Protein AF-A0AAW1LZS2-F1 (afdb_monomer_lite)

InterPro domains:
  IPR007889 DNA binding HTH domain, Psq-type [PF04218] (3-51)
  IPR007889 DNA binding HTH domain, Psq-type [PS50960] (1-51)
  IPR009057 Homedomain-like superfamily [SSF46689] (3-59)
  IPR050863 Centromere and Transposable Element-Derived Protein [PTHR19303] (5-91)

Foldseek 3Di:
DDDQDDDQDFLVLLLVLLVCVVVPNDLVNSCVVRVHDSVVSVVSNVCVVLSVVCVVVDPPRPPHRDSDDDPCVPVVVVVVVVVVVVVVVVVVVVVVVPDD

pLDDT: mean 81.82, std 14.64, range [39.5, 96.38]

Sequence (100 aa):
MSKRKHTTLNLQQKREIIRSVDSGESVRSVAVKYSIGKSTVSDICKNKANIMDYVAEDHNLDKRKTLRLSAYPAMEKALYTWFVQERAKSFVHLVCSGKG

Radius of gyration: 20.37 Å; chains: 1; bounding box: 60×30×41 Å

Organism: Popillia japonica (NCBI:txid7064)

Structure (mmCIF, N/CA/C/O backbone):
data_AF-A0AAW1LZS2-F1
#
_entry.id   AF-A0AAW1LZS2-F1
#
loop_
_atom_site.group_PDB
_atom_site.id
_atom_site.type_symbol
_atom_site.label_atom_id
_atom_site.label_alt_id
_atom_site.label_comp_id
_atom_site.label_asym_id
_atom_site.label_entity_id
_atom_site.label_seq_id
_atom_site.pdbx_PDB_ins_code
_atom_site.Cartn_x
_atom_site.Cartn_y
_atom_site.Cartn_z
_atom_site.occupancy
_atom_site.B_iso_or_equiv
_atom_site.auth_seq_id
_atom_site.auth_comp_id
_atom_site.auth_asym_id
_atom_site.auth_atom_id
_atom_site.pdbx_PDB_model_num
ATOM 1 N N . MET A 1 1 ? -13.876 20.051 19.472 1.00 49.12 1 MET A N 1
ATOM 2 C CA . MET A 1 1 ? -13.270 18.850 18.851 1.00 49.12 1 MET A CA 1
ATOM 3 C C . MET A 1 1 ? -11.852 19.194 18.420 1.00 49.12 1 MET A C 1
ATOM 5 O O . MET A 1 1 ? -11.698 20.082 17.595 1.00 49.12 1 MET A O 1
ATOM 9 N N . SER A 1 2 ? -10.826 18.567 19.003 1.00 72.00 2 SER A N 1
ATOM 10 C CA . SER A 1 2 ? -9.432 18.817 18.603 1.00 72.00 2 SER A CA 1
ATOM 11 C C . SER A 1 2 ? -9.167 18.233 17.210 1.00 72.00 2 SER A C 1
ATOM 13 O O . SER A 1 2 ? -9.569 17.102 16.922 1.00 72.00 2 SER A O 1
ATOM 15 N N . LYS A 1 3 ? -8.522 19.007 16.330 1.00 72.75 3 LYS A N 1
ATOM 16 C CA . LYS A 1 3 ? -8.121 18.555 14.992 1.00 72.75 3 LYS A CA 1
ATOM 17 C C . LYS A 1 3 ? -7.111 17.421 15.166 1.00 72.75 3 LYS A C 1
ATOM 19 O O . LYS A 1 3 ? -6.034 17.636 15.717 1.00 72.75 3 LYS A O 1
ATOM 24 N N . ARG A 1 4 ? -7.449 16.204 14.720 1.00 70.25 4 ARG A N 1
ATOM 25 C CA . ARG A 1 4 ? -6.489 15.089 14.754 1.00 70.25 4 ARG A CA 1
ATOM 26 C C . ARG A 1 4 ? -5.250 15.469 13.948 1.00 70.25 4 ARG A C 1
ATOM 28 O O . ARG A 1 4 ? -5.367 16.003 12.844 1.00 70.25 4 ARG A O 1
ATOM 35 N N . LYS A 1 5 ? -4.075 15.172 14.499 1.00 78.56 5 LYS A N 1
ATOM 36 C CA . LYS A 1 5 ? -2.800 15.313 13.795 1.00 78.56 5 LYS A CA 1
ATOM 37 C C . LYS A 1 5 ? -2.842 14.465 12.521 1.00 78.56 5 LYS A C 1
ATOM 39 O O . LYS A 1 5 ? -3.284 13.320 12.553 1.00 78.56 5 LYS A O 1
ATOM 44 N N . HIS A 1 6 ? -2.413 15.039 11.401 1.00 78.62 6 HIS A N 1
ATOM 45 C CA . HIS A 1 6 ? -2.315 14.302 10.147 1.00 78.62 6 HIS A CA 1
ATOM 46 C C . HIS A 1 6 ? -1.126 13.335 10.215 1.00 78.62 6 HIS A C 1
ATOM 48 O O . HIS A 1 6 ? 0.019 13.770 10.349 1.00 78.62 6 HIS A O 1
ATOM 54 N N . THR A 1 7 ? -1.397 12.035 10.103 1.00 81.38 7 THR A N 1
ATOM 55 C CA . THR A 1 7 ? -0.372 10.985 10.050 1.00 81.38 7 THR A CA 1
ATOM 56 C C . THR A 1 7 ? -0.156 10.575 8.601 1.00 81.38 7 THR A C 1
ATOM 58 O O . THR A 1 7 ? -1.062 10.057 7.950 1.00 81.38 7 THR A O 1
ATOM 61 N N . THR A 1 8 ? 1.049 10.796 8.081 1.00 82.69 8 THR A N 1
ATOM 62 C CA . THR A 1 8 ? 1.399 10.380 6.719 1.00 82.69 8 THR A CA 1
ATOM 63 C C . THR A 1 8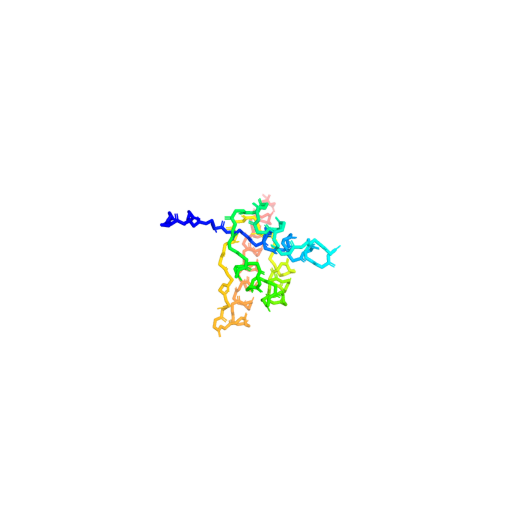 ? 1.918 8.947 6.731 1.00 82.69 8 THR A C 1
ATOM 65 O O . THR A 1 8 ? 3.021 8.702 7.215 1.00 82.69 8 THR A O 1
ATOM 68 N N . LEU A 1 9 ? 1.140 8.018 6.174 1.00 88.50 9 LEU A N 1
ATOM 69 C CA . LEU A 1 9 ? 1.504 6.602 6.075 1.00 88.50 9 LEU A CA 1
ATOM 70 C C . LEU A 1 9 ? 2.340 6.316 4.822 1.00 88.50 9 LEU A C 1
ATOM 72 O O . LEU A 1 9 ? 1.988 6.769 3.726 1.00 88.50 9 LEU A O 1
ATOM 76 N N . ASN A 1 10 ? 3.410 5.534 4.970 1.00 88.88 10 ASN A N 1
ATOM 77 C CA . ASN A 1 10 ? 4.165 4.999 3.833 1.00 88.88 10 ASN A CA 1
ATOM 78 C C . ASN A 1 10 ?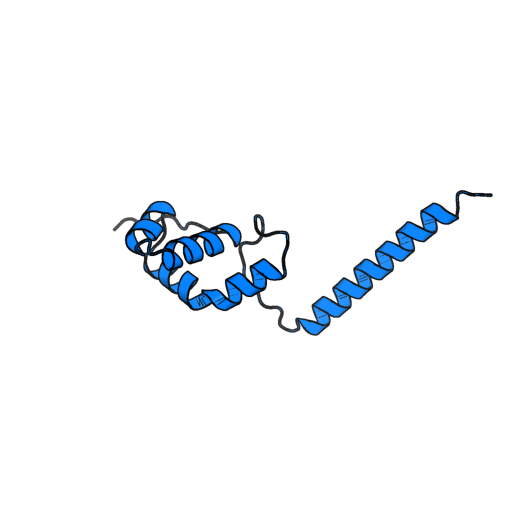 3.480 3.758 3.230 1.00 88.88 10 ASN A C 1
ATOM 80 O O . ASN A 1 10 ? 2.469 3.265 3.743 1.00 88.88 10 ASN A O 1
ATOM 84 N N . LEU A 1 11 ? 4.001 3.278 2.101 1.00 88.31 11 LEU A N 1
ATOM 85 C CA . LEU A 1 11 ? 3.403 2.162 1.374 1.00 88.31 11 LEU A CA 1
ATOM 86 C C . LEU A 1 11 ? 3.451 0.849 2.173 1.00 88.31 11 LEU A C 1
ATOM 88 O O . LEU A 1 11 ? 2.458 0.123 2.219 1.00 88.31 11 LEU A O 1
ATOM 92 N N . GLN A 1 12 ? 4.552 0.597 2.887 1.00 88.50 12 GLN A N 1
ATOM 93 C CA . GLN A 1 12 ? 4.685 -0.557 3.779 1.00 88.50 12 GLN A CA 1
ATOM 94 C C . GLN A 1 12 ? 3.626 -0.575 4.895 1.00 88.50 12 GLN A C 1
ATOM 96 O O . GLN A 1 12 ? 3.010 -1.608 5.146 1.00 88.50 12 GLN A O 1
ATOM 101 N N . GLN A 1 13 ? 3.372 0.561 5.546 1.00 92.00 13 GLN A N 1
ATOM 102 C CA . GLN A 1 13 ? 2.351 0.680 6.590 1.00 92.00 13 GLN A CA 1
ATOM 103 C C . GLN A 1 13 ? 0.945 0.453 6.033 1.00 92.00 13 GLN A C 1
ATOM 105 O O . GLN A 1 13 ? 0.132 -0.204 6.675 1.00 92.00 13 GLN A O 1
ATOM 110 N N . LYS A 1 14 ? 0.657 0.957 4.826 1.00 93.25 14 LYS A N 1
ATOM 111 C CA . LYS A 1 14 ? -0.624 0.714 4.145 1.00 93.25 14 LYS A CA 1
ATOM 112 C C . LYS A 1 14 ? -0.819 -0.772 3.825 1.00 93.25 14 LYS A C 1
ATOM 114 O O . LYS A 1 14 ? -1.907 -1.290 4.055 1.00 93.25 14 LYS A O 1
ATOM 119 N N . ARG A 1 15 ? 0.230 -1.467 3.366 1.00 93.44 15 ARG A N 1
ATOM 120 C CA . ARG A 1 15 ? 0.218 -2.928 3.170 1.00 93.44 15 ARG A CA 1
ATOM 121 C C . ARG A 1 15 ? -0.078 -3.667 4.472 1.00 93.44 15 ARG A C 1
ATOM 123 O O . ARG A 1 15 ? -0.903 -4.574 4.478 1.00 93.44 15 ARG A O 1
ATOM 130 N N . GLU A 1 16 ? 0.576 -3.277 5.562 1.00 94.56 16 GLU A N 1
ATOM 131 C CA . GLU A 1 16 ? 0.373 -3.908 6.869 1.00 94.56 16 GLU A CA 1
ATOM 132 C C . GLU A 1 16 ? -1.055 -3.704 7.385 1.00 94.56 16 GLU A C 1
ATOM 134 O O . GLU A 1 16 ? -1.681 -4.650 7.845 1.00 94.56 16 GLU A O 1
ATOM 139 N N . ILE A 1 17 ? -1.614 -2.501 7.214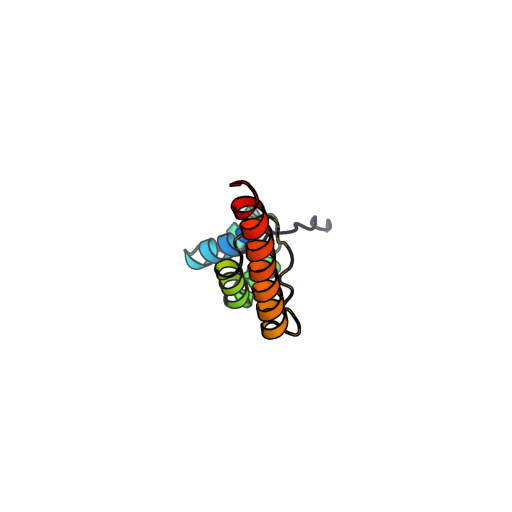 1.00 96.38 17 ILE A N 1
ATOM 140 C CA . ILE A 1 17 ? -3.020 -2.206 7.526 1.00 96.38 17 ILE A CA 1
ATOM 141 C C . ILE A 1 17 ? -3.962 -3.155 6.779 1.00 96.38 17 ILE A C 1
ATOM 143 O O . ILE A 1 17 ? -4.879 -3.699 7.390 1.00 96.38 17 ILE A O 1
ATOM 147 N N . ILE A 1 18 ? -3.731 -3.378 5.481 1.00 95.94 18 ILE A N 1
ATOM 148 C CA . ILE A 1 18 ? -4.544 -4.306 4.683 1.00 95.94 18 ILE A CA 1
ATOM 149 C C . ILE A 1 18 ? -4.434 -5.729 5.242 1.00 95.94 18 ILE A C 1
ATOM 151 O O . ILE A 1 18 ? -5.458 -6.369 5.456 1.00 95.94 18 ILE A O 1
ATOM 155 N N . ARG A 1 19 ? -3.214 -6.204 5.533 1.00 95.94 19 ARG A N 1
ATOM 156 C CA . ARG A 1 19 ? -2.993 -7.550 6.089 1.00 95.94 19 ARG A CA 1
ATOM 157 C C . ARG A 1 19 ? -3.657 -7.741 7.450 1.00 95.94 19 ARG A C 1
ATOM 159 O O . ARG A 1 19 ? -4.255 -8.785 7.669 1.00 95.94 19 ARG A O 1
ATOM 166 N N . SER A 1 20 ? -3.572 -6.744 8.331 1.00 96.25 20 SER A N 1
ATOM 167 C CA . SER A 1 20 ? -4.258 -6.730 9.629 1.00 96.25 20 SER A CA 1
ATOM 168 C C . SER A 1 20 ? -5.774 -6.872 9.467 1.00 96.25 20 SER A C 1
ATOM 170 O O . SER A 1 20 ? -6.406 -7.649 10.171 1.00 96.25 20 SER A O 1
ATOM 172 N N . VAL A 1 21 ? -6.379 -6.131 8.535 1.00 96.12 21 VAL A N 1
ATOM 173 C CA . VAL A 1 21 ? -7.831 -6.211 8.313 1.00 96.12 21 VAL A CA 1
ATOM 174 C C . VAL A 1 21 ? -8.221 -7.554 7.685 1.00 96.12 21 VAL A C 1
ATOM 176 O O . VAL A 1 21 ? -9.189 -8.166 8.128 1.00 96.12 21 VAL A O 1
ATOM 179 N N . ASP A 1 22 ? -7.450 -8.046 6.710 1.00 94.81 22 ASP A N 1
ATOM 180 C CA . ASP A 1 22 ? -7.673 -9.356 6.082 1.00 94.81 22 ASP A CA 1
ATOM 181 C C . ASP A 1 22 ? -7.526 -10.521 7.081 1.00 94.81 22 ASP A C 1
ATOM 183 O O . ASP A 1 22 ? -8.209 -11.533 6.944 1.00 94.81 22 ASP A O 1
ATOM 187 N N . SER A 1 23 ? -6.664 -10.389 8.097 1.00 95.38 23 SER A N 1
ATOM 188 C CA . SER A 1 23 ? -6.501 -11.390 9.161 1.00 95.38 23 SER A CA 1
ATOM 189 C C . SER A 1 23 ? -7.595 -11.340 10.234 1.00 95.38 23 SER A C 1
ATOM 191 O O . SER A 1 23 ? -7.565 -12.129 11.178 1.00 95.38 23 SER A O 1
ATOM 193 N N . GLY A 1 24 ? -8.573 -10.439 10.092 1.00 94.75 24 GLY A N 1
ATOM 194 C CA . GLY A 1 24 ? -9.719 -10.310 10.991 1.00 94.75 24 GLY A CA 1
ATOM 195 C C . GLY A 1 24 ? -9.564 -9.241 12.075 1.00 94.75 24 GLY A C 1
ATOM 196 O O . GLY A 1 24 ? -10.444 -9.114 12.930 1.00 94.75 24 GLY A O 1
ATOM 197 N N . GLU A 1 25 ? -8.493 -8.439 12.066 1.00 95.81 25 GLU A N 1
ATOM 198 C CA . GLU A 1 25 ? -8.365 -7.321 12.999 1.00 95.81 25 GLU A CA 1
ATOM 199 C C . GLU A 1 25 ? -9.425 -6.248 12.697 1.00 95.81 25 GLU A C 1
ATOM 201 O O . GLU A 1 25 ? -9.604 -5.795 11.564 1.00 95.81 25 GLU A O 1
ATOM 206 N N . SER A 1 26 ? -10.144 -5.797 13.729 1.00 95.88 26 SER A N 1
ATOM 207 C CA . SER A 1 26 ? -11.201 -4.804 13.528 1.00 95.88 26 SER A CA 1
ATOM 208 C C . SER A 1 26 ? -10.642 -3.463 13.033 1.00 95.88 26 SER A C 1
ATOM 210 O O . SER A 1 26 ? -9.636 -2.954 13.533 1.00 95.88 26 SER A O 1
ATOM 212 N N . VAL A 1 27 ? -11.384 -2.800 12.138 1.00 95.31 27 VAL A N 1
ATOM 213 C CA . VAL A 1 27 ? -11.069 -1.446 11.636 1.00 95.31 27 VAL A CA 1
ATOM 214 C C . VAL A 1 27 ? -10.828 -0.447 12.775 1.00 95.31 27 VAL A C 1
ATOM 216 O O . VAL A 1 27 ? -10.013 0.467 12.652 1.00 95.31 27 VAL A O 1
ATOM 219 N N . ARG A 1 28 ? -11.527 -0.610 13.908 1.00 95.25 28 ARG A N 1
ATOM 220 C CA . ARG A 1 28 ? -11.338 0.236 15.092 1.00 95.25 28 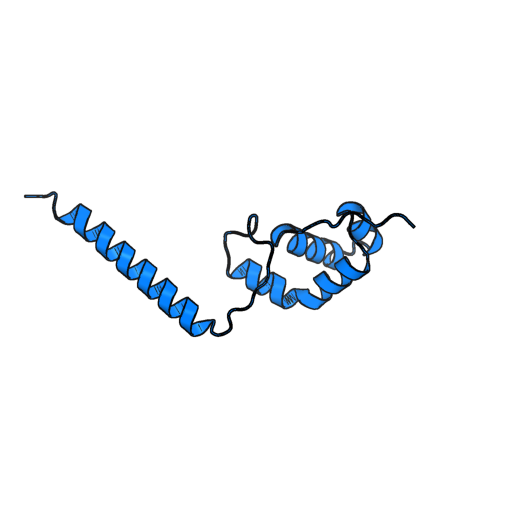ARG A CA 1
ATOM 221 C C . ARG A 1 28 ? -9.963 0.028 15.731 1.00 95.25 28 ARG A C 1
ATOM 223 O O . ARG A 1 28 ? -9.329 1.027 16.053 1.00 95.25 28 ARG A O 1
ATOM 230 N N . SER A 1 29 ? -9.531 -1.221 15.911 1.00 95.44 29 SER A N 1
ATOM 231 C CA . SER A 1 29 ? -8.209 -1.551 16.466 1.00 95.44 29 SER A CA 1
ATOM 232 C C . SER A 1 29 ? -7.102 -0.959 15.599 1.00 95.44 29 SER A C 1
ATOM 234 O O . SER A 1 29 ? -6.277 -0.181 16.076 1.00 95.44 29 SER A O 1
ATOM 236 N N . VAL A 1 30 ? -7.179 -1.202 14.289 1.00 96.06 30 VAL A N 1
ATOM 237 C CA . VAL A 1 30 ? -6.204 -0.708 13.311 1.00 96.06 30 VAL A CA 1
ATOM 238 C C . VAL A 1 30 ? -6.145 0.823 13.298 1.00 96.06 30 VAL A C 1
ATOM 240 O O . VAL A 1 30 ? -5.064 1.410 13.310 1.00 96.06 30 VAL A O 1
ATOM 243 N N . ALA A 1 31 ? -7.296 1.499 13.349 1.00 94.56 31 ALA A N 1
ATOM 244 C CA . ALA A 1 31 ? -7.342 2.959 13.401 1.00 94.56 31 ALA A CA 1
ATOM 245 C C . ALA A 1 31 ? -6.622 3.530 14.636 1.00 94.56 31 ALA A C 1
ATOM 247 O O . ALA A 1 31 ? -5.902 4.522 14.523 1.00 94.56 31 ALA A O 1
ATOM 248 N N . VAL A 1 32 ? -6.785 2.891 15.801 1.00 93.56 32 VAL A N 1
ATOM 249 C CA . VAL A 1 32 ? -6.097 3.280 17.041 1.00 93.56 32 VAL A CA 1
ATOM 250 C C . VAL A 1 32 ? -4.596 3.002 16.934 1.00 93.56 32 VAL A C 1
ATOM 252 O O . VAL A 1 32 ? -3.803 3.912 17.170 1.00 93.56 32 VAL A O 1
ATOM 255 N N . LYS A 1 33 ? -4.206 1.796 16.499 1.00 93.44 33 LYS A N 1
ATOM 256 C CA . LYS A 1 33 ? -2.806 1.360 16.346 1.00 93.44 33 LYS A CA 1
ATOM 257 C C . LYS A 1 33 ? -1.980 2.321 15.489 1.00 93.44 33 LYS A C 1
ATOM 259 O O . LYS A 1 33 ? -0.864 2.671 15.855 1.00 93.44 33 LYS A O 1
ATOM 264 N N . TYR A 1 34 ? -2.543 2.787 14.375 1.00 91.88 34 TYR A N 1
ATOM 265 C CA . TYR A 1 34 ? -1.862 3.700 13.451 1.00 91.88 34 TYR A CA 1
ATOM 266 C C . TYR A 1 34 ? -2.188 5.182 13.692 1.00 91.88 34 TYR A C 1
ATOM 268 O O . TYR A 1 34 ? -1.703 6.038 12.954 1.00 91.88 34 TYR A O 1
ATOM 276 N N . SER A 1 35 ? -2.990 5.509 14.714 1.00 91.31 35 SER A N 1
ATOM 277 C CA . SER A 1 35 ? -3.437 6.881 15.005 1.00 91.31 35 SER A CA 1
ATOM 278 C C . SER A 1 35 ? -4.046 7.586 13.780 1.00 91.31 35 SER A C 1
ATOM 280 O O . SER A 1 35 ? -3.724 8.736 13.471 1.00 91.31 35 SER A O 1
ATOM 282 N N . ILE A 1 36 ? -4.929 6.884 13.065 1.00 92.88 36 ILE A N 1
ATOM 283 C CA . ILE A 1 36 ? -5.633 7.364 11.864 1.00 92.88 36 ILE A CA 1
ATOM 284 C C . ILE A 1 36 ? -7.156 7.301 12.038 1.00 92.88 36 ILE A C 1
ATOM 286 O O . ILE A 1 36 ? -7.685 6.730 12.990 1.00 92.88 36 ILE A O 1
ATOM 290 N N . GLY A 1 37 ? -7.898 7.919 11.117 1.00 92.62 37 GLY A N 1
ATOM 291 C CA . GLY A 1 37 ? -9.356 7.807 11.088 1.00 92.62 37 GLY A CA 1
ATOM 292 C C . GLY A 1 37 ? -9.823 6.446 10.566 1.00 92.62 37 GLY A C 1
ATOM 293 O O . GLY A 1 37 ? -9.192 5.859 9.692 1.00 92.62 37 GLY A O 1
ATOM 294 N N . LYS A 1 38 ? -10.987 5.977 11.035 1.00 94.56 38 LYS A N 1
ATOM 295 C CA . LYS A 1 38 ? -11.649 4.776 10.485 1.00 94.56 38 LYS A CA 1
ATOM 296 C C . LYS A 1 38 ? -11.928 4.904 8.982 1.00 94.56 38 LYS A C 1
ATOM 298 O O . LYS A 1 38 ? -11.802 3.924 8.258 1.00 94.56 38 LYS A O 1
ATOM 303 N N . SER A 1 39 ? -12.272 6.111 8.523 1.00 93.56 39 SER A N 1
ATOM 304 C CA . SER A 1 39 ? -12.436 6.414 7.097 1.00 93.56 39 SER A CA 1
ATOM 305 C C . SER A 1 39 ? -11.149 6.144 6.323 1.00 93.56 39 SER A C 1
ATOM 307 O O . SER A 1 39 ? -11.186 5.416 5.345 1.00 93.56 39 SER A O 1
ATOM 309 N N . THR A 1 40 ? -9.999 6.598 6.832 1.00 94.06 40 THR A N 1
ATOM 310 C CA . THR A 1 40 ? -8.685 6.342 6.226 1.00 94.06 40 THR A CA 1
ATOM 311 C C . THR A 1 40 ? -8.377 4.849 6.117 1.00 94.06 40 THR A C 1
ATOM 313 O O . THR A 1 40 ? -7.883 4.413 5.084 1.00 94.06 40 THR A O 1
ATOM 316 N N . VAL A 1 41 ? -8.689 4.050 7.145 1.00 95.50 41 VAL A N 1
ATOM 317 C CA . VAL A 1 41 ? -8.540 2.583 7.074 1.00 95.50 41 VAL A CA 1
ATOM 318 C C . VAL A 1 41 ? -9.418 2.010 5.960 1.00 95.50 41 VAL A C 1
ATOM 320 O O . VAL A 1 41 ? -8.944 1.209 5.159 1.00 95.50 41 VAL A O 1
ATOM 323 N N . SER A 1 42 ? -10.677 2.448 5.876 1.00 95.31 42 SER A N 1
ATOM 324 C CA . SER A 1 42 ? -11.603 2.006 4.829 1.00 95.31 42 SER A CA 1
ATOM 325 C C . SER A 1 42 ? -11.113 2.394 3.431 1.00 95.31 42 SER A C 1
ATOM 327 O O . SER A 1 42 ? -11.116 1.549 2.543 1.00 95.31 42 SER A O 1
ATOM 329 N N . ASP A 1 43 ? -10.620 3.618 3.242 1.00 94.38 43 ASP A N 1
ATOM 330 C CA . ASP A 1 43 ? -10.085 4.095 1.962 1.00 94.38 43 ASP A CA 1
ATOM 331 C C . ASP A 1 43 ? -8.830 3.315 1.543 1.00 94.38 43 ASP A C 1
ATOM 333 O O . ASP A 1 43 ? -8.689 2.944 0.378 1.00 94.38 43 ASP A O 1
ATOM 337 N N . ILE A 1 44 ? -7.948 2.993 2.497 1.00 94.62 44 ILE A N 1
ATOM 338 C CA . ILE A 1 44 ? -6.788 2.120 2.262 1.00 94.62 44 ILE A CA 1
ATOM 339 C C . ILE A 1 44 ? -7.245 0.730 1.806 1.00 94.62 44 ILE A C 1
ATOM 341 O O . ILE A 1 44 ? -6.714 0.210 0.829 1.00 94.62 44 ILE A O 1
ATOM 345 N N . CYS A 1 45 ? -8.248 0.146 2.468 1.00 93.75 45 CYS A N 1
ATOM 346 C CA . CYS A 1 45 ? -8.766 -1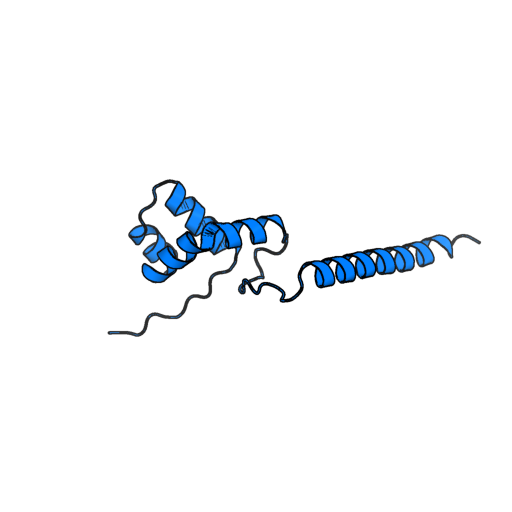.176 2.110 1.00 93.75 45 CYS A CA 1
ATOM 347 C C . CYS A 1 45 ? -9.475 -1.173 0.746 1.00 93.75 45 CYS A C 1
ATOM 349 O O . CYS A 1 45 ? -9.317 -2.113 -0.026 1.00 93.75 45 CYS A O 1
ATOM 351 N N . LYS A 1 46 ? -10.210 -0.106 0.404 1.00 94.50 46 LYS A N 1
ATOM 352 C CA . LYS A 1 46 ? -10.820 0.063 -0.928 1.00 94.50 46 LYS A CA 1
ATOM 353 C C . LYS A 1 46 ? -9.766 0.150 -2.029 1.00 94.50 46 LYS A C 1
ATOM 355 O O . LYS A 1 46 ? -9.964 -0.392 -3.108 1.00 94.50 46 LYS A O 1
ATOM 360 N N . ASN A 1 47 ? -8.633 0.792 -1.747 1.00 91.56 47 ASN A N 1
ATOM 361 C CA . ASN A 1 47 ? -7.523 0.929 -2.687 1.00 91.56 47 ASN A CA 1
ATOM 362 C C . ASN A 1 47 ? -6.516 -0.239 -2.627 1.00 91.56 47 ASN A C 1
ATOM 364 O O . ASN A 1 47 ? -5.366 -0.087 -3.046 1.00 91.56 47 ASN A O 1
ATOM 368 N N . LYS A 1 48 ? -6.920 -1.396 -2.080 1.00 92.75 48 LYS A N 1
ATOM 369 C CA . LYS A 1 48 ? -6.053 -2.559 -1.835 1.00 92.75 48 LYS A CA 1
ATOM 370 C C . LYS A 1 48 ? -5.319 -3.044 -3.080 1.00 92.75 48 LYS A C 1
ATOM 372 O O . LYS A 1 48 ? -4.112 -3.236 -2.993 1.00 92.75 48 LYS A O 1
ATOM 377 N N . ALA A 1 49 ? -6.024 -3.229 -4.199 1.00 89.00 49 ALA A N 1
ATOM 378 C CA . ALA A 1 49 ? -5.437 -3.760 -5.433 1.00 89.00 49 ALA A CA 1
ATOM 379 C C . ALA A 1 49 ? -4.250 -2.899 -5.884 1.00 89.00 49 ALA A C 1
ATOM 381 O O . ALA A 1 49 ? -3.119 -3.367 -5.890 1.00 89.00 49 ALA A O 1
ATOM 382 N N . ASN A 1 50 ? -4.488 -1.596 -6.054 1.00 86.81 50 ASN A N 1
ATOM 383 C CA . ASN A 1 50 ? -3.446 -0.638 -6.408 1.00 86.81 50 ASN A CA 1
ATOM 384 C C . ASN A 1 50 ? -2.275 -0.671 -5.414 1.00 86.81 50 ASN A C 1
ATOM 386 O O . ASN A 1 50 ? -1.121 -0.713 -5.817 1.00 86.81 50 ASN A O 1
ATOM 390 N N . ILE A 1 51 ? -2.542 -0.668 -4.102 1.00 89.44 51 ILE A N 1
ATOM 391 C CA . ILE A 1 51 ? -1.471 -0.715 -3.093 1.00 89.44 51 ILE A CA 1
ATOM 392 C C . ILE A 1 51 ? -0.616 -1.980 -3.241 1.00 89.44 51 ILE A C 1
ATOM 394 O O . ILE A 1 51 ? 0.602 -1.884 -3.118 1.00 89.44 51 ILE A O 1
ATOM 398 N N . MET A 1 52 ? -1.228 -3.137 -3.496 1.00 87.62 52 MET A N 1
ATOM 399 C CA . MET A 1 52 ? -0.511 -4.405 -3.649 1.00 87.62 52 MET A CA 1
ATOM 400 C C . MET A 1 52 ? 0.273 -4.476 -4.961 1.00 87.62 52 MET A C 1
ATOM 402 O O . MET A 1 52 ? 1.424 -4.904 -4.930 1.00 87.62 52 MET A O 1
ATOM 406 N N . ASP A 1 53 ? -0.287 -3.979 -6.065 1.00 85.38 53 ASP A N 1
ATOM 407 C CA . ASP A 1 53 ? 0.409 -3.896 -7.355 1.00 85.38 53 ASP A CA 1
ATOM 408 C C . ASP A 1 53 ? 1.669 -3.026 -7.230 1.00 85.38 53 ASP A C 1
ATOM 410 O O . ASP A 1 53 ? 2.772 -3.446 -7.576 1.00 85.38 53 ASP A O 1
ATOM 414 N N . TYR A 1 54 ? 1.548 -1.859 -6.589 1.00 80.75 54 TYR A N 1
ATOM 415 C CA . TYR A 1 54 ? 2.694 -0.990 -6.310 1.00 80.75 54 TYR A CA 1
ATOM 416 C C . TYR A 1 54 ? 3.736 -1.625 -5.388 1.00 80.75 54 TYR A C 1
ATOM 418 O O . TYR A 1 54 ? 4.928 -1.358 -5.531 1.00 80.75 54 TYR A O 1
ATOM 426 N N . VAL A 1 55 ? 3.301 -2.428 -4.416 1.00 83.00 55 VAL A N 1
ATOM 427 C CA . VAL A 1 55 ? 4.216 -3.156 -3.529 1.00 83.00 55 VAL A CA 1
ATOM 428 C C . VAL A 1 55 ? 4.995 -4.228 -4.292 1.00 83.00 55 VAL A C 1
ATOM 430 O O . VAL A 1 55 ? 6.142 -4.494 -3.943 1.00 83.00 55 VAL A O 1
ATOM 433 N N . ALA A 1 56 ? 4.379 -4.853 -5.296 1.00 80.06 56 ALA A N 1
ATOM 434 C CA . ALA A 1 56 ? 5.019 -5.871 -6.119 1.00 80.06 56 ALA A CA 1
ATOM 435 C C . ALA A 1 56 ? 6.029 -5.267 -7.112 1.00 80.06 56 ALA A C 1
ATOM 437 O O . ALA A 1 56 ? 7.062 -5.880 -7.374 1.00 80.06 56 ALA A O 1
ATOM 438 N N . GLU A 1 57 ? 5.750 -4.073 -7.642 1.00 74.12 57 GLU A N 1
ATOM 439 C CA . GLU A 1 57 ? 6.602 -3.398 -8.632 1.00 74.12 57 GLU A CA 1
ATOM 440 C C . GLU A 1 57 ? 7.795 -2.631 -8.035 1.00 74.12 57 GLU A C 1
ATOM 442 O O . GLU A 1 57 ? 8.812 -2.461 -8.709 1.00 74.12 57 GLU A O 1
ATOM 447 N N . ASP A 1 58 ? 7.689 -2.128 -6.801 1.00 68.56 58 ASP A N 1
ATOM 448 C CA . ASP A 1 58 ? 8.669 -1.203 -6.216 1.00 68.56 58 ASP A CA 1
ATOM 449 C C . ASP A 1 58 ? 9.402 -1.827 -5.017 1.00 68.56 58 ASP A C 1
ATOM 451 O O . ASP A 1 58 ? 8.797 -2.247 -4.033 1.00 68.56 58 ASP A O 1
ATOM 455 N N . HIS A 1 59 ? 10.735 -1.827 -5.047 1.00 66.25 59 HIS A N 1
ATOM 456 C CA . HIS A 1 59 ? 11.555 -2.297 -3.926 1.00 66.25 59 HIS A CA 1
ATOM 457 C C . HIS A 1 59 ? 11.765 -1.228 -2.829 1.00 66.25 59 HIS A C 1
ATOM 459 O O . HIS A 1 59 ? 12.267 -1.549 -1.754 1.00 66.25 59 HIS A O 1
ATOM 465 N N . ASN A 1 60 ? 11.373 0.039 -3.044 1.00 68.19 60 ASN A N 1
ATOM 466 C CA . ASN A 1 60 ? 11.588 1.154 -2.102 1.00 68.19 60 ASN A CA 1
ATOM 467 C C . ASN A 1 60 ? 10.339 1.514 -1.272 1.00 68.19 60 ASN A C 1
ATOM 469 O O . ASN A 1 60 ? 9.949 2.684 -1.142 1.00 68.19 60 ASN A O 1
ATOM 473 N N . LEU A 1 61 ? 9.727 0.503 -0.658 1.00 68.75 61 LEU A N 1
ATOM 474 C CA . LEU A 1 61 ? 8.449 0.607 0.065 1.00 68.75 61 LEU A CA 1
ATOM 475 C C . LEU A 1 61 ? 8.475 1.546 1.284 1.00 68.75 61 LEU A C 1
ATOM 477 O O . LEU A 1 61 ? 7.440 2.105 1.661 1.00 68.75 61 LEU A O 1
ATOM 481 N N . ASP A 1 62 ? 9.649 1.752 1.881 1.00 67.31 62 ASP A N 1
ATOM 482 C CA . ASP A 1 62 ? 9.807 2.535 3.112 1.00 67.31 62 ASP A CA 1
ATOM 483 C C . ASP A 1 62 ? 9.804 4.048 2.879 1.00 67.31 62 ASP A C 1
ATOM 485 O O . ASP A 1 62 ? 9.396 4.821 3.754 1.00 67.31 62 ASP A O 1
ATOM 489 N N . LYS A 1 63 ? 10.232 4.486 1.688 1.00 66.81 63 LYS A N 1
ATOM 490 C CA . LYS A 1 63 ? 10.408 5.908 1.354 1.00 66.81 63 LYS A CA 1
ATOM 491 C C . LYS A 1 63 ? 9.183 6.498 0.654 1.00 66.81 63 LYS A C 1
ATOM 493 O O . LYS A 1 63 ? 8.892 7.687 0.815 1.00 66.81 63 LYS A O 1
ATOM 498 N N . ARG A 1 64 ? 8.445 5.689 -0.112 1.00 66.88 64 ARG A N 1
ATOM 499 C CA . ARG A 1 64 ? 7.353 6.174 -0.964 1.00 66.88 64 ARG A CA 1
ATOM 500 C C . ARG A 1 64 ? 6.051 6.370 -0.179 1.00 66.88 64 ARG A C 1
ATOM 502 O O . ARG A 1 64 ? 5.496 5.442 0.407 1.00 66.88 64 ARG A O 1
ATOM 509 N N . LYS A 1 65 ? 5.544 7.608 -0.190 1.00 68.06 65 LYS A N 1
ATOM 510 C CA . LYS A 1 65 ? 4.293 8.020 0.488 1.00 68.06 65 LYS A CA 1
ATOM 511 C C . LYS A 1 65 ? 3.118 8.232 -0.481 1.00 68.06 65 LYS A C 1
ATOM 513 O O . LYS A 1 65 ? 1.962 8.063 -0.081 1.00 68.06 65 LYS A O 1
ATOM 518 N N . THR A 1 66 ? 3.407 8.528 -1.753 1.00 68.25 66 THR A N 1
ATOM 519 C CA . THR A 1 66 ? 2.415 8.857 -2.794 1.00 68.25 66 THR A CA 1
ATOM 520 C C . THR A 1 66 ? 2.312 7.753 -3.849 1.00 68.25 66 THR A C 1
ATOM 522 O O . THR A 1 66 ? 3.306 7.375 -4.472 1.00 68.25 66 THR A O 1
ATOM 525 N N . LEU A 1 67 ? 1.084 7.286 -4.081 1.00 64.69 67 LEU A N 1
ATOM 526 C CA . LEU A 1 67 ? 0.697 6.327 -5.124 1.00 64.69 67 LEU A CA 1
ATOM 527 C C . LEU A 1 67 ? 0.358 7.068 -6.425 1.00 64.69 67 LEU A C 1
ATOM 529 O O . LEU A 1 67 ? -0.769 7.007 -6.906 1.00 64.69 67 LEU A O 1
ATOM 533 N N . ARG A 1 68 ? 1.289 7.878 -6.946 1.00 66.56 68 ARG A N 1
ATOM 534 C CA . ARG A 1 68 ? 1.042 8.560 -8.222 1.00 66.56 68 ARG A CA 1
ATOM 535 C C . ARG A 1 68 ? 1.201 7.541 -9.350 1.00 66.56 68 ARG A C 1
ATOM 537 O O . ARG A 1 68 ? 2.322 7.094 -9.594 1.00 66.56 68 ARG A O 1
ATOM 544 N N . LEU A 1 69 ? 0.089 7.206 -10.000 1.00 64.31 69 LEU A N 1
ATOM 545 C CA . LEU A 1 69 ? 0.067 6.543 -11.302 1.00 64.31 69 LEU A CA 1
ATOM 546 C C . LEU A 1 69 ? 0.696 7.478 -12.327 1.00 64.31 69 LEU A C 1
ATOM 548 O O . LEU A 1 69 ? 0.373 8.667 -12.377 1.00 64.31 69 LEU A O 1
ATOM 552 N N . SER A 1 70 ? 1.654 6.953 -13.087 1.00 66.19 70 SER A N 1
ATOM 553 C CA . SER A 1 70 ? 2.151 7.662 -14.257 1.00 66.19 70 SER A CA 1
ATOM 554 C C . SER A 1 70 ? 1.009 7.838 -15.247 1.00 66.19 70 SER A C 1
ATOM 556 O O . SER A 1 70 ? 0.204 6.926 -15.426 1.00 66.19 70 SER A O 1
ATOM 558 N N . ALA A 1 71 ? 0.964 8.984 -15.923 1.00 78.62 71 ALA A N 1
ATOM 559 C CA . ALA A 1 71 ? 0.074 9.163 -17.064 1.00 78.62 71 ALA A CA 1
ATOM 560 C C . ALA A 1 71 ? 0.444 8.227 -18.235 1.00 78.62 71 ALA A C 1
ATOM 562 O O . ALA A 1 71 ? -0.414 7.912 -19.052 1.00 78.62 71 ALA A O 1
ATOM 563 N N . TYR A 1 72 ? 1.700 7.757 -18.298 1.00 84.12 72 TYR A N 1
ATOM 564 C CA . TYR A 1 72 ? 2.235 6.929 -19.383 1.00 84.12 72 TYR A CA 1
ATOM 565 C C . TYR A 1 72 ? 3.172 5.830 -18.841 1.00 84.12 72 TYR A C 1
ATOM 567 O O . TYR A 1 72 ? 4.386 5.875 -19.063 1.00 84.12 72 TYR A O 1
ATOM 575 N N . PRO A 1 73 ? 2.640 4.806 -18.148 1.00 80.12 73 PRO A N 1
ATOM 576 C CA . PRO A 1 73 ? 3.455 3.791 -17.473 1.00 80.12 73 PRO A CA 1
ATOM 577 C C . PRO A 1 73 ? 4.352 2.995 -18.434 1.00 80.12 73 PRO A C 1
ATOM 579 O O . PRO A 1 73 ? 5.496 2.686 -18.106 1.00 80.12 73 PRO A O 1
ATOM 582 N N . ALA A 1 74 ? 3.875 2.709 -19.650 1.00 82.62 74 ALA A N 1
ATOM 583 C CA . ALA A 1 74 ? 4.666 2.013 -20.666 1.00 82.62 74 ALA A CA 1
ATOM 584 C C . ALA A 1 74 ? 5.877 2.841 -21.133 1.00 82.62 74 ALA A C 1
ATOM 586 O O . ALA A 1 74 ? 6.974 2.302 -21.277 1.00 82.62 74 ALA A O 1
ATOM 587 N N . MET A 1 75 ? 5.690 4.152 -21.320 1.00 90.75 75 MET A N 1
ATOM 588 C CA . MET A 1 75 ? 6.757 5.072 -21.718 1.00 90.75 75 MET A CA 1
ATOM 589 C C . MET A 1 75 ? 7.812 5.197 -20.617 1.00 90.75 75 MET A C 1
ATOM 591 O O . MET A 1 75 ? 9.002 5.069 -20.896 1.00 90.75 75 MET A O 1
ATOM 595 N N . GLU A 1 76 ? 7.390 5.397 -19.364 1.00 86.31 76 GLU A N 1
ATOM 596 C CA . GLU A 1 76 ? 8.314 5.475 -18.226 1.00 86.31 76 GLU A CA 1
ATOM 597 C C . GLU A 1 76 ? 9.118 4.184 -18.059 1.00 86.31 76 GLU A C 1
ATOM 599 O O . GLU A 1 76 ? 10.334 4.235 -17.870 1.00 86.31 76 GLU A O 1
ATOM 604 N N . LYS A 1 77 ? 8.467 3.021 -18.197 1.00 84.88 77 LYS A N 1
ATOM 605 C CA . LYS A 1 77 ? 9.140 1.719 -18.134 1.00 84.88 77 LYS A CA 1
ATOM 606 C C . LYS A 1 77 ? 10.166 1.553 -19.254 1.00 84.88 77 LYS A C 1
ATOM 608 O O . LYS A 1 77 ? 11.279 1.097 -18.987 1.00 84.88 77 LYS A O 1
ATOM 613 N N . ALA A 1 78 ? 9.822 1.928 -20.487 1.00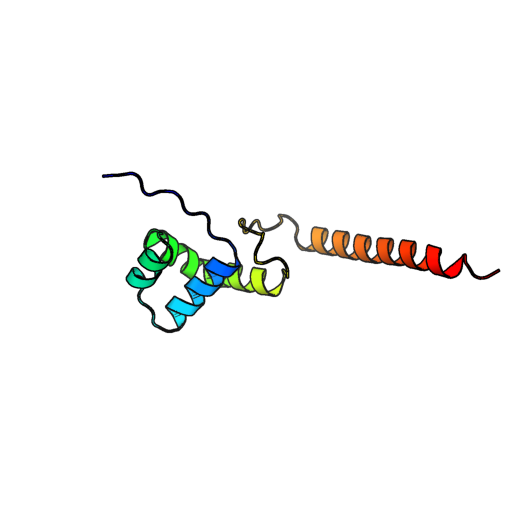 90.31 78 ALA A N 1
ATOM 614 C CA . ALA A 1 78 ? 10.739 1.865 -21.623 1.00 90.31 78 ALA A CA 1
ATOM 615 C C . ALA A 1 78 ? 11.950 2.790 -21.420 1.00 90.31 78 ALA A C 1
ATOM 617 O O . ALA A 1 78 ? 13.089 2.361 -21.600 1.00 90.31 78 ALA A O 1
ATOM 618 N N . LEU A 1 79 ? 11.714 4.022 -20.960 1.00 91.50 79 LEU A N 1
ATOM 619 C CA . LEU A 1 79 ? 12.766 5.000 -20.691 1.00 91.50 79 LEU A CA 1
ATOM 620 C C . LEU A 1 79 ? 13.703 4.543 -19.565 1.00 91.50 79 LEU A C 1
ATOM 622 O O . LEU A 1 79 ? 14.922 4.617 -19.710 1.00 91.50 79 LEU A O 1
ATOM 626 N N . TYR A 1 80 ? 13.149 4.036 -18.461 1.00 87.31 80 TYR A N 1
ATOM 627 C CA . TYR A 1 80 ? 13.943 3.500 -17.356 1.00 87.31 80 TYR A CA 1
ATOM 628 C C . TYR A 1 80 ? 14.778 2.294 -17.797 1.00 87.31 80 TYR A C 1
ATOM 630 O O . TYR A 1 80 ? 15.967 2.221 -17.493 1.00 87.31 80 TYR A O 1
ATOM 638 N N . THR A 1 81 ? 14.178 1.380 -18.565 1.00 88.94 81 THR A N 1
ATOM 639 C CA . THR A 1 81 ? 14.874 0.207 -19.113 1.00 88.94 81 THR A CA 1
ATOM 640 C C . THR A 1 81 ? 16.051 0.627 -19.990 1.00 88.94 81 THR A C 1
ATOM 642 O O . THR A 1 81 ? 17.167 0.154 -19.778 1.00 88.94 81 THR A O 1
ATOM 645 N N . TRP A 1 82 ? 15.827 1.557 -20.923 1.00 93.25 82 TRP A N 1
ATOM 646 C CA . TRP A 1 82 ? 16.884 2.114 -21.768 1.00 93.25 82 TRP A CA 1
ATOM 647 C C . TRP A 1 82 ? 17.997 2.763 -20.934 1.00 93.25 82 TRP A C 1
ATOM 649 O O . TRP A 1 82 ? 19.172 2.482 -21.152 1.00 93.25 82 TRP A O 1
ATOM 659 N N . PHE A 1 83 ? 17.645 3.563 -19.926 1.00 91.06 83 PHE A N 1
ATOM 660 C CA . PHE A 1 83 ? 18.624 4.223 -19.061 1.00 91.06 83 PHE A CA 1
ATOM 661 C C . PHE A 1 83 ? 19.500 3.226 -18.286 1.00 91.06 83 PHE A C 1
ATOM 663 O O . PHE A 1 83 ? 20.718 3.395 -18.207 1.00 91.06 83 PHE A O 1
ATOM 670 N N . VAL A 1 84 ? 18.903 2.168 -17.725 1.00 88.69 84 VAL A N 1
ATOM 671 C CA . VAL A 1 84 ? 19.642 1.106 -17.023 1.00 88.69 84 VAL A CA 1
ATOM 672 C C . VAL A 1 84 ? 20.585 0.376 -17.979 1.00 88.69 84 VAL A C 1
ATOM 674 O O . VAL A 1 84 ? 21.743 0.143 -17.629 1.00 88.69 84 VAL A O 1
ATOM 677 N N . GLN A 1 85 ? 20.120 0.059 -19.191 1.00 89.06 85 GLN A N 1
ATOM 678 C CA . GLN A 1 85 ? 20.948 -0.555 -20.231 1.00 89.06 85 GLN A CA 1
ATOM 679 C C . GLN A 1 85 ? 22.132 0.341 -20.607 1.00 89.06 85 GLN A C 1
ATOM 681 O O . GLN A 1 85 ? 23.262 -0.137 -20.677 1.00 89.06 85 GLN A O 1
ATOM 686 N N . GLU A 1 86 ? 21.902 1.636 -20.810 1.00 89.31 86 GLU A N 1
ATOM 687 C CA . GLU A 1 86 ? 22.951 2.575 -21.206 1.00 89.31 86 GLU A CA 1
ATOM 688 C C . GLU A 1 86 ? 23.993 2.765 -20.099 1.00 89.31 86 GLU A C 1
ATOM 690 O O . GLU A 1 86 ? 25.197 2.699 -20.344 1.00 89.31 86 GLU A O 1
ATOM 695 N N . ARG A 1 87 ? 23.548 2.869 -18.842 1.00 86.25 87 ARG A N 1
ATOM 696 C CA . ARG A 1 87 ? 24.447 2.937 -17.685 1.00 86.25 87 ARG A CA 1
ATOM 697 C C . ARG A 1 87 ? 25.292 1.671 -17.530 1.00 86.25 87 ARG A C 1
ATOM 699 O O . ARG A 1 87 ? 26.465 1.765 -17.169 1.00 86.25 87 ARG A O 1
ATOM 706 N N . ALA A 1 88 ? 24.718 0.499 -17.799 1.00 83.56 88 ALA A N 1
ATOM 707 C CA . ALA A 1 88 ? 25.464 -0.755 -17.794 1.00 83.56 88 ALA A CA 1
ATOM 708 C C . ALA A 1 88 ? 26.551 -0.758 -18.881 1.00 83.56 88 ALA A C 1
ATOM 710 O O . ALA A 1 88 ? 27.684 -1.134 -18.595 1.00 83.56 88 ALA A O 1
ATOM 711 N N . LYS A 1 89 ? 26.263 -0.257 -20.090 1.00 80.69 89 LYS A N 1
ATOM 712 C CA . LYS A 1 89 ? 27.276 -0.112 -21.153 1.00 80.69 89 LYS A CA 1
ATOM 713 C C . LYS A 1 89 ? 28.418 0.821 -20.738 1.00 80.69 89 LYS A C 1
ATOM 715 O O . LYS A 1 89 ? 29.580 0.472 -20.934 1.00 80.69 89 LYS A O 1
ATOM 720 N N . SER A 1 90 ? 28.112 1.964 -20.117 1.00 62.59 90 SER A N 1
ATOM 721 C CA . SER A 1 90 ? 29.137 2.893 -19.612 1.00 62.59 90 SER A CA 1
ATOM 722 C C . SER A 1 90 ? 30.017 2.273 -18.519 1.00 62.59 90 SER A C 1
ATOM 724 O O . SER A 1 90 ? 31.207 2.567 -18.455 1.00 62.59 90 SER A O 1
ATOM 726 N N . PHE A 1 91 ? 29.465 1.388 -17.680 1.00 56.16 91 PHE A N 1
ATOM 727 C CA . PHE A 1 91 ? 30.234 0.651 -16.671 1.00 56.16 91 PHE A CA 1
ATOM 728 C C . PHE A 1 91 ? 31.150 -0.414 -17.298 1.00 56.16 91 PHE A C 1
ATOM 730 O O . PHE A 1 91 ? 32.296 -0.566 -16.881 1.00 56.16 91 PHE A O 1
ATOM 737 N N . VAL A 1 92 ? 30.683 -1.109 -18.339 1.00 55.34 92 VAL A N 1
ATOM 738 C CA . VAL A 1 92 ? 31.471 -2.132 -19.051 1.00 55.34 92 VAL A CA 1
ATOM 739 C C . VAL A 1 92 ? 32.637 -1.506 -19.832 1.00 55.34 92 VAL A C 1
ATOM 741 O O . VAL A 1 92 ? 33.716 -2.093 -19.888 1.00 55.34 92 VAL A O 1
ATOM 744 N N . HIS A 1 93 ? 32.484 -0.285 -20.357 1.00 51.06 93 HIS A N 1
ATOM 745 C CA . HIS A 1 93 ? 33.567 0.404 -21.071 1.00 51.06 93 HIS A CA 1
ATOM 746 C C . HIS A 1 93 ? 34.770 0.736 -20.164 1.00 51.06 93 HIS A C 1
ATOM 748 O O . HIS A 1 93 ? 35.914 0.656 -20.604 1.00 51.06 93 HIS A O 1
ATOM 754 N N . LEU A 1 94 ? 34.542 1.021 -18.874 1.00 49.06 94 LEU A N 1
ATOM 755 C CA . LEU A 1 94 ? 35.624 1.339 -17.933 1.00 49.06 94 LEU A CA 1
ATOM 756 C C . LEU A 1 94 ? 36.435 0.105 -17.494 1.00 49.06 94 LEU A C 1
ATOM 758 O O . LEU A 1 94 ? 37.605 0.231 -17.145 1.00 49.06 94 LEU A O 1
ATOM 762 N N . VAL A 1 95 ? 35.830 -1.087 -17.516 1.00 53.94 95 VAL A N 1
ATOM 763 C CA . VAL A 1 95 ? 36.496 -2.340 -17.114 1.00 53.94 95 VAL A CA 1
ATOM 764 C C . VAL A 1 95 ? 37.328 -2.929 -18.261 1.00 53.94 95 VAL A C 1
ATOM 766 O O . VAL A 1 95 ? 38.341 -3.581 -18.015 1.00 53.94 95 VAL A O 1
ATOM 769 N N . CYS A 1 96 ? 36.956 -2.666 -19.518 1.00 51.00 96 CYS A N 1
ATOM 770 C CA . CYS A 1 96 ? 37.659 -3.201 -20.689 1.00 51.00 96 CYS A CA 1
ATOM 771 C C . CYS A 1 96 ? 38.819 -2.326 -21.203 1.00 51.00 96 CYS A C 1
ATOM 773 O O . CYS A 1 96 ? 39.693 -2.858 -21.880 1.00 51.00 96 CYS A O 1
ATOM 775 N N . SER A 1 97 ? 38.898 -1.034 -20.856 1.00 53.19 97 SER A N 1
ATOM 776 C CA . SER A 1 97 ? 40.035 -0.167 -21.236 1.00 53.19 97 SER A CA 1
ATOM 777 C C . SER A 1 97 ? 41.265 -0.269 -20.316 1.00 53.19 97 SER A C 1
ATOM 779 O O . SER A 1 97 ? 42.249 0.424 -20.546 1.00 53.19 97 SER A O 1
ATOM 781 N N . GLY A 1 98 ? 41.238 -1.128 -19.289 1.00 52.22 98 GLY A N 1
ATOM 782 C CA . GLY A 1 98 ? 42.332 -1.311 -18.320 1.00 52.22 98 GLY A CA 1
ATOM 783 C C . GLY A 1 98 ? 43.218 -2.546 -18.534 1.00 52.22 98 GLY A C 1
ATOM 784 O O . GLY A 1 98 ? 43.902 -2.959 -17.601 1.00 52.22 98 GLY A O 1
ATOM 785 N N . LYS A 1 99 ? 43.186 -3.179 -19.713 1.00 46.50 99 LYS A N 1
ATOM 786 C CA . LYS A 1 99 ? 44.134 -4.243 -20.081 1.00 46.50 99 LYS A CA 1
ATOM 787 C C . LYS A 1 99 ? 44.763 -3.940 -21.437 1.00 46.50 99 LYS A C 1
ATOM 789 O O . LYS A 1 99 ? 44.261 -4.371 -22.471 1.00 46.50 99 LYS A O 1
ATOM 794 N N . GLY A 1 100 ? 45.852 -3.187 -21.382 1.00 39.50 100 GLY A N 1
ATOM 795 C CA . GLY A 1 100 ? 46.845 -2.995 -22.431 1.00 39.50 100 GLY A CA 1
ATOM 796 C C . GLY A 1 100 ? 48.174 -2.747 -21.750 1.00 39.50 100 GLY A C 1
ATOM 797 O O . GLY A 1 100 ? 48.200 -1.810 -20.922 1.00 39.50 100 GLY A O 1
#

Secondary structure (DSSP, 8-state):
-PPPPPP---HHHHHHHHHHHHTT--HHHHHHHTT--HHHHHHHHHTHHHHHHHHHH-S-TTT-------S-HHHHHHHHHHHHHHHHHHHHHHHHTT--